Protein AF-A0A506PYW2-F1 (afdb_monomer_lite)

Sequence (58 aa):
AAVPAMSMPEYDHALLMAVPLTDPQVKRTVGLLRKNGRTLSHIASELENLIIEQYQRL

pLDDT: mean 91.58, std 5.57, range [63.16, 97.88]

Foldseek 3Di:
DDDDPVPDDPDDDPPDDDDADVVVHDDDDDDDDDDPPDDDDPVRVVVNVVVVVVVVVD

Radius of gyration: 16.6 Å; chains: 1; bounding box: 42×25×42 Å

Structure (mmCIF, N/CA/C/O backbone):
data_AF-A0A506PYW2-F1
#
_entry.id   AF-A0A506PYW2-F1
#
loop_
_atom_site.group_PDB
_atom_site.id
_atom_site.type_symbol
_atom_site.label_atom_id
_atom_site.label_alt_id
_atom_site.label_comp_id
_atom_site.label_asym_id
_atom_site.label_entity_id
_atom_site.label_seq_id
_atom_site.pdbx_PDB_ins_code
_atom_site.Cartn_x
_atom_site.Cartn_y
_atom_site.Cartn_z
_atom_site.occupancy
_atom_site.B_iso_or_equiv
_atom_site.auth_seq_id
_atom_site.auth_comp_id
_atom_site.auth_asym_id
_atom_site.auth_atom_id
_atom_site.pdbx_PDB_model_num
ATOM 1 N N . ALA A 1 1 ? 12.220 -11.858 -11.439 1.00 81.88 1 ALA A N 1
ATOM 2 C CA . ALA A 1 1 ? 10.901 -11.985 -10.776 1.00 81.88 1 ALA A CA 1
ATOM 3 C C . ALA A 1 1 ? 10.129 -10.681 -10.959 1.00 81.88 1 ALA A C 1
ATOM 5 O O . ALA A 1 1 ? 10.776 -9.656 -11.129 1.00 81.88 1 ALA A O 1
ATOM 6 N N . ALA A 1 2 ? 8.793 -10.702 -10.935 1.00 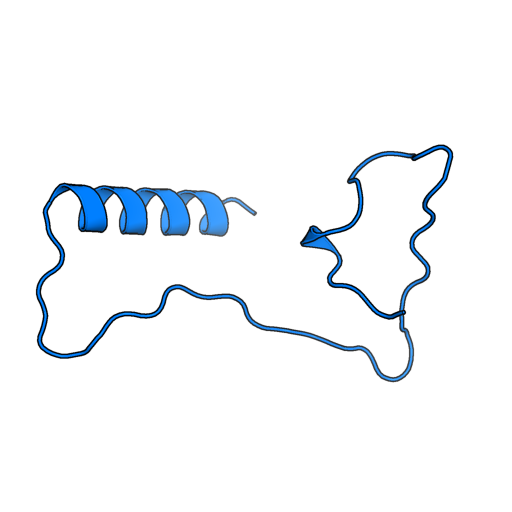90.38 2 ALA A N 1
ATOM 7 C CA . ALA A 1 2 ? 7.985 -9.479 -10.915 1.00 90.38 2 ALA A CA 1
ATOM 8 C C . ALA A 1 2 ? 7.739 -9.046 -9.463 1.00 90.38 2 ALA A C 1
ATOM 10 O O . ALA A 1 2 ? 7.327 -9.869 -8.645 1.00 90.38 2 ALA A O 1
ATOM 11 N N . VAL A 1 3 ? 7.987 -7.773 -9.153 1.00 92.25 3 VAL A N 1
ATOM 12 C CA . VAL A 1 3 ? 7.782 -7.191 -7.818 1.00 92.25 3 VAL A CA 1
ATOM 13 C C . VAL A 1 3 ? 6.927 -5.923 -7.916 1.00 92.25 3 VAL A C 1
ATOM 15 O O . VAL A 1 3 ? 6.923 -5.281 -8.968 1.00 92.25 3 VAL A O 1
ATOM 18 N N . PRO A 1 4 ? 6.186 -5.544 -6.860 1.00 92.75 4 PRO A N 1
ATOM 19 C CA . PRO A 1 4 ? 5.517 -4.248 -6.803 1.00 92.75 4 PRO A CA 1
ATOM 20 C C . PRO A 1 4 ? 6.517 -3.092 -6.895 1.00 92.75 4 PRO A C 1
ATOM 22 O O . PRO A 1 4 ? 7.602 -3.165 -6.321 1.00 92.75 4 PRO A O 1
ATOM 25 N N . ALA A 1 5 ? 6.118 -1.994 -7.540 1.00 90.88 5 ALA A N 1
ATOM 26 C CA . ALA A 1 5 ? 6.946 -0.789 -7.629 1.00 90.88 5 ALA A CA 1
ATOM 27 C C . ALA A 1 5 ? 7.333 -0.239 -6.243 1.00 90.88 5 ALA A C 1
ATOM 29 O O . ALA A 1 5 ? 8.472 0.156 -6.049 1.00 90.88 5 ALA A O 1
ATOM 30 N N . MET A 1 6 ? 6.432 -0.328 -5.255 1.00 90.31 6 MET A N 1
ATOM 31 C CA . MET A 1 6 ? 6.687 0.087 -3.864 1.00 90.31 6 MET A CA 1
ATOM 32 C C . MET A 1 6 ? 7.802 -0.699 -3.148 1.00 90.31 6 MET A C 1
ATOM 34 O O . MET A 1 6 ? 8.174 -0.348 -2.035 1.00 90.31 6 MET A O 1
ATOM 38 N N . SER A 1 7 ? 8.289 -1.801 -3.729 1.00 92.25 7 SER A N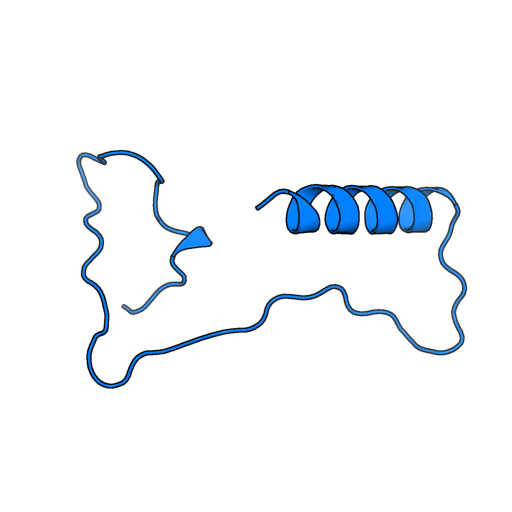 1
ATOM 39 C CA . SER A 1 7 ? 9.411 -2.582 -3.193 1.00 92.25 7 SER A CA 1
ATOM 40 C C . SER A 1 7 ? 10.741 -2.268 -3.882 1.00 92.25 7 SER A C 1
ATOM 42 O O . SER A 1 7 ? 11.773 -2.769 -3.440 1.00 92.25 7 SER A O 1
ATOM 44 N N . MET A 1 8 ? 10.728 -1.490 -4.971 1.00 92.62 8 MET A N 1
ATOM 45 C CA . MET A 1 8 ? 11.943 -1.025 -5.636 1.00 92.62 8 MET A CA 1
ATOM 46 C C . MET A 1 8 ? 12.444 0.267 -4.981 1.00 92.62 8 MET A C 1
ATOM 48 O O . MET A 1 8 ? 11.625 1.072 -4.538 1.00 92.62 8 MET A O 1
ATOM 52 N N . PRO A 1 9 ? 13.768 0.491 -4.927 1.00 92.44 9 PRO A N 1
ATOM 53 C CA . PRO A 1 9 ? 14.319 1.780 -4.527 1.00 92.44 9 PRO A CA 1
ATOM 54 C C . PRO A 1 9 ? 13.756 2.912 -5.395 1.00 92.44 9 PRO A C 1
ATOM 56 O O . PRO A 1 9 ? 13.620 2.757 -6.608 1.00 92.44 9 PRO A O 1
ATOM 59 N N . GLU A 1 10 ? 13.450 4.051 -4.776 1.00 86.69 10 GLU A N 1
ATOM 60 C CA . GLU A 1 10 ? 12.929 5.234 -5.481 1.00 86.69 10 GLU A CA 1
ATOM 61 C C . GLU A 1 10 ? 14.009 5.973 -6.286 1.00 86.69 10 GLU A C 1
ATOM 63 O O . GLU A 1 10 ? 13.704 6.741 -7.196 1.00 86.69 10 GLU A O 1
ATOM 68 N N . TYR A 1 11 ? 15.275 5.742 -5.945 1.00 86.38 11 TYR A N 1
ATOM 69 C CA . TYR A 1 11 ? 16.450 6.347 -6.560 1.00 86.38 11 TYR A CA 1
ATOM 70 C C . TYR A 1 11 ? 17.337 5.287 -7.208 1.00 86.38 11 TYR A C 1
ATOM 72 O O . TYR A 1 11 ? 17.199 4.086 -6.962 1.00 86.38 11 TYR A O 1
ATOM 80 N N . ASP A 1 12 ? 18.272 5.758 -8.029 1.00 86.62 12 ASP A N 1
ATOM 81 C CA . ASP A 1 12 ? 19.175 4.896 -8.778 1.00 86.62 12 ASP A CA 1
ATOM 82 C C . ASP A 1 12 ? 19.987 3.998 -7.834 1.00 86.62 12 ASP A C 1
ATOM 84 O O . ASP A 1 12 ? 20.544 4.453 -6.829 1.00 86.62 12 ASP A O 1
ATOM 88 N N . HIS A 1 13 ? 20.022 2.701 -8.130 1.00 91.00 13 HIS A N 1
ATOM 89 C CA . HIS A 1 13 ? 20.584 1.700 -7.232 1.00 91.00 13 HIS A CA 1
ATOM 90 C C . HIS A 1 13 ? 21.612 0.838 -7.959 1.00 91.00 13 HIS A C 1
ATOM 92 O O . HIS A 1 13 ? 21.327 0.243 -8.994 1.00 91.00 13 HIS A O 1
ATOM 98 N N . ALA A 1 14 ? 22.799 0.687 -7.368 1.00 92.69 14 ALA A N 1
ATOM 99 C CA . ALA A 1 14 ? 23.946 0.040 -8.013 1.00 92.69 14 ALA A CA 1
ATOM 100 C C . ALA A 1 14 ? 23.701 -1.412 -8.476 1.00 92.69 14 ALA A C 1
ATOM 102 O O . ALA A 1 14 ? 24.399 -1.897 -9.361 1.00 92.69 14 ALA A O 1
ATOM 103 N N . LEU A 1 15 ? 22.738 -2.116 -7.870 1.00 93.69 15 LEU A N 1
ATOM 104 C CA . LEU A 1 15 ? 22.455 -3.533 -8.151 1.00 93.69 15 LEU A CA 1
ATOM 105 C C . LEU A 1 15 ? 21.049 -3.809 -8.697 1.00 93.69 15 LEU A C 1
ATOM 107 O O . LEU A 1 15 ? 20.769 -4.941 -9.083 1.00 93.69 15 LEU A O 1
ATOM 111 N N . LEU A 1 16 ? 20.140 -2.830 -8.673 1.00 93.19 16 LEU A N 1
ATOM 112 C CA . LEU A 1 16 ? 18.726 -3.054 -8.988 1.00 93.19 16 LEU A CA 1
ATOM 113 C C . LEU A 1 16 ? 18.275 -2.075 -10.062 1.00 93.19 16 LEU A C 1
ATOM 115 O O . LEU A 1 16 ? 18.496 -0.878 -9.937 1.00 93.19 16 LEU A O 1
ATOM 119 N N 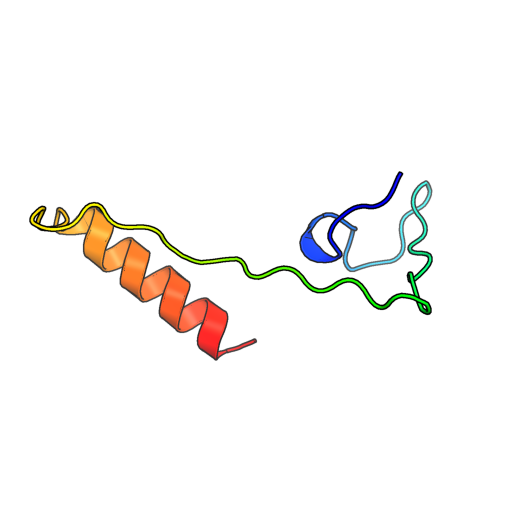. MET A 1 17 ? 17.599 -2.595 -11.085 1.00 90.75 17 MET A N 1
ATOM 120 C CA . MET A 1 17 ? 17.016 -1.807 -12.166 1.00 90.75 17 MET A CA 1
ATOM 121 C C . MET A 1 17 ? 15.558 -2.218 -12.366 1.00 90.75 17 MET A C 1
ATOM 123 O O . MET A 1 17 ? 15.246 -3.407 -12.478 1.00 90.75 17 MET A O 1
ATOM 127 N N . ALA A 1 18 ? 14.661 -1.233 -12.412 1.00 90.31 18 ALA A N 1
ATOM 128 C CA . ALA A 1 18 ? 13.252 -1.461 -12.689 1.00 90.31 18 ALA A CA 1
ATOM 129 C C . ALA A 1 18 ? 13.017 -1.597 -14.200 1.00 90.31 18 ALA A C 1
ATOM 131 O O . ALA A 1 18 ? 13.313 -0.687 -14.971 1.00 90.31 18 ALA A O 1
ATOM 132 N N . VAL A 1 19 ? 12.437 -2.723 -14.615 1.00 91.25 19 VAL A N 1
ATOM 133 C CA . VAL A 1 19 ? 11.953 -2.936 -15.986 1.00 91.25 19 VAL A CA 1
ATOM 134 C C . VAL A 1 19 ? 10.429 -3.082 -15.924 1.00 91.25 1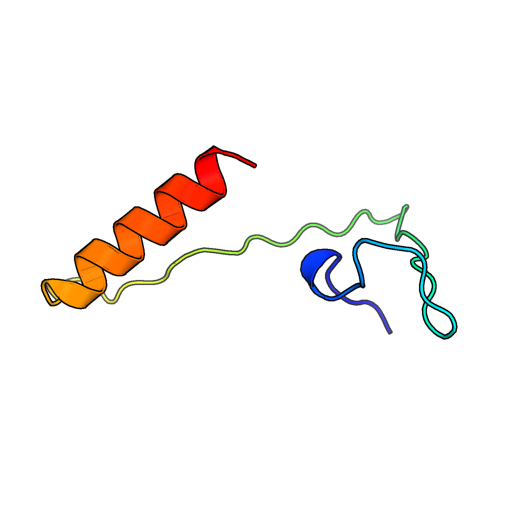9 VAL A C 1
ATOM 136 O O . VAL A 1 19 ? 9.948 -4.009 -15.264 1.00 91.25 19 VAL A O 1
ATOM 139 N N . PRO A 1 20 ? 9.648 -2.174 -16.542 1.00 91.00 20 PRO A N 1
ATOM 140 C CA . PRO A 1 20 ? 8.195 -2.195 -16.423 1.00 91.00 20 PRO A CA 1
ATOM 141 C C . PRO A 1 20 ? 7.574 -3.353 -17.213 1.00 91.00 20 PRO A C 1
ATOM 143 O O . PRO A 1 20 ? 7.981 -3.650 -18.335 1.00 91.00 20 PRO A O 1
ATOM 146 N N . LEU A 1 21 ? 6.530 -3.966 -16.648 1.00 93.38 21 LEU A N 1
ATOM 147 C CA . LEU A 1 21 ? 5.643 -4.869 -17.384 1.00 93.38 21 LEU A CA 1
ATOM 148 C C . LEU A 1 21 ? 4.617 -4.027 -18.149 1.00 93.38 21 LEU A C 1
ATOM 150 O O . LEU A 1 21 ? 3.748 -3.402 -17.537 1.00 93.38 21 LEU A O 1
ATOM 154 N N . THR A 1 22 ? 4.751 -3.972 -19.472 1.00 93.38 22 THR A N 1
ATOM 155 C CA . THR A 1 22 ? 3.901 -3.147 -20.343 1.00 93.38 22 THR A CA 1
ATOM 156 C C . THR A 1 22 ? 2.701 -3.912 -20.888 1.00 93.38 22 THR A C 1
ATOM 158 O O . THR A 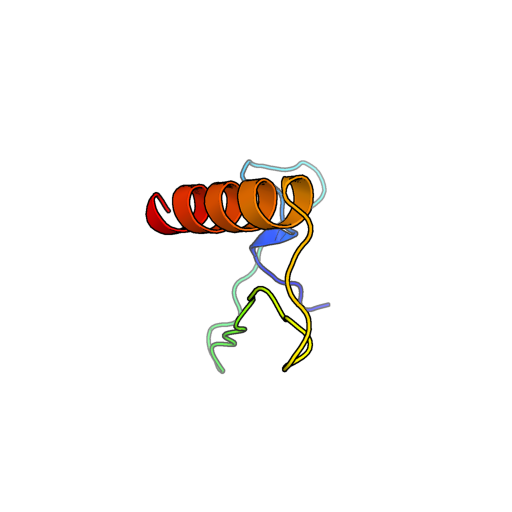1 22 ? 1.611 -3.346 -20.941 1.00 93.38 22 THR A O 1
ATOM 161 N N . ASP A 1 23 ? 2.877 -5.191 -21.230 1.00 94.06 23 ASP A N 1
ATOM 162 C CA . ASP A 1 23 ? 1.809 -6.058 -21.728 1.00 94.06 23 ASP A CA 1
ATOM 163 C C . ASP A 1 23 ? 1.903 -7.482 -21.131 1.00 94.06 23 ASP A C 1
ATOM 165 O O . ASP A 1 23 ? 2.842 -8.220 -21.446 1.00 94.06 23 ASP A O 1
ATOM 169 N N . PRO A 1 24 ? 0.977 -7.874 -20.234 1.00 91.94 24 PRO A N 1
ATOM 170 C CA . PRO A 1 24 ? -0.095 -7.048 -19.684 1.00 91.94 24 PRO A CA 1
ATOM 171 C C . PRO A 1 24 ? 0.434 -6.038 -18.657 1.00 91.94 24 PRO A C 1
ATOM 173 O O . PRO A 1 24 ? 1.341 -6.330 -17.871 1.00 91.94 24 PRO A O 1
ATOM 176 N N . GLN A 1 25 ? -0.211 -4.874 -18.577 1.00 93.12 25 GLN A N 1
ATOM 177 C CA . GLN A 1 25 ? -0.030 -3.990 -17.430 1.00 93.12 25 GLN A CA 1
ATOM 178 C C . GLN A 1 25 ? -0.627 -4.650 -16.180 1.00 93.12 25 GLN A C 1
ATOM 180 O O . GLN A 1 25 ? -1.828 -4.918 -16.111 1.00 93.12 25 GLN A O 1
ATOM 185 N N . VAL A 1 26 ? 0.197 -4.866 -15.154 1.00 92.69 26 VAL A N 1
ATOM 186 C CA . VAL A 1 26 ? -0.252 -5.461 -13.889 1.00 92.69 26 VAL A CA 1
ATOM 187 C C . VAL A 1 26 ? -0.487 -4.373 -12.843 1.00 92.69 26 VAL A C 1
ATOM 189 O O . VAL A 1 26 ? 0.435 -3.648 -12.477 1.00 92.69 26 VAL A O 1
ATOM 192 N N . LYS A 1 27 ? -1.716 -4.287 -12.319 1.00 91.94 27 LYS A N 1
ATOM 193 C CA . LYS A 1 27 ? -2.092 -3.401 -11.203 1.00 91.94 27 LYS A CA 1
ATOM 194 C C . LYS A 1 27 ? -2.497 -4.222 -9.978 1.00 91.94 27 LYS A C 1
ATOM 196 O O . LYS A 1 27 ? -3.089 -5.293 -10.106 1.00 91.94 27 LYS A O 1
ATOM 201 N N . ARG A 1 28 ? -2.166 -3.726 -8.784 1.00 91.44 28 ARG A N 1
ATOM 202 C CA . ARG A 1 28 ? -2.503 -4.341 -7.490 1.00 91.44 28 ARG A CA 1
ATOM 203 C C . ARG A 1 28 ? -3.064 -3.273 -6.559 1.00 91.44 28 ARG A C 1
ATOM 205 O O . ARG A 1 28 ? -2.547 -2.161 -6.534 1.00 91.44 28 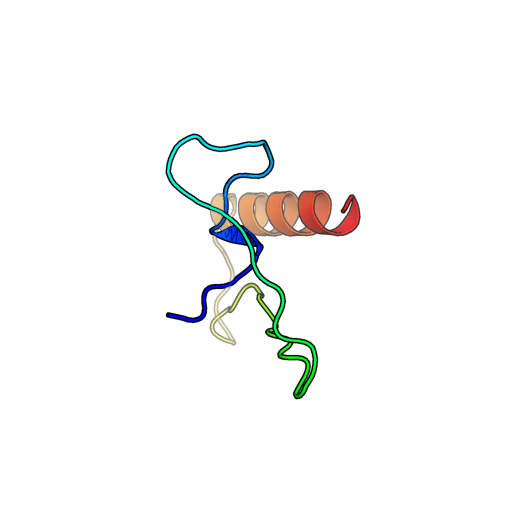ARG A O 1
ATOM 212 N N . THR A 1 29 ? -4.087 -3.629 -5.790 1.00 91.88 29 THR A N 1
ATOM 213 C CA . THR A 1 29 ? -4.684 -2.754 -4.775 1.00 91.88 29 THR A CA 1
ATOM 214 C C . THR A 1 29 ? -4.135 -3.127 -3.406 1.00 91.88 29 THR A C 1
ATOM 216 O O . THR A 1 29 ? -4.171 -4.295 -3.023 1.00 91.88 29 THR A O 1
ATOM 219 N N . VAL A 1 30 ? -3.645 -2.131 -2.674 1.00 91.00 30 VAL A N 1
ATOM 220 C CA . VAL A 1 30 ? -3.267 -2.251 -1.263 1.00 91.00 30 VAL A CA 1
ATOM 221 C C . VAL A 1 30 ? -4.288 -1.466 -0.450 1.00 91.00 30 VAL A C 1
ATOM 223 O O . VAL A 1 30 ? -4.705 -0.387 -0.860 1.00 91.00 30 VAL A O 1
ATOM 226 N N . GLY A 1 31 ? -4.714 -2.015 0.683 1.00 92.50 31 GLY A N 1
ATOM 227 C CA . GLY A 1 31 ? -5.688 -1.369 1.551 1.00 92.50 31 GLY A CA 1
ATOM 228 C C . GLY A 1 31 ? -5.607 -1.881 2.980 1.00 92.50 31 GLY A C 1
ATOM 229 O O . GLY A 1 31 ? -4.980 -2.906 3.256 1.00 92.50 31 GLY A O 1
ATOM 230 N N . LEU A 1 32 ? -6.258 -1.157 3.884 1.00 94.25 32 LEU A N 1
ATOM 231 C CA . LEU A 1 32 ? -6.410 -1.558 5.276 1.00 94.25 32 LEU A CA 1
ATOM 232 C C . LEU A 1 32 ? -7.619 -2.485 5.408 1.00 94.25 32 LEU A C 1
ATOM 234 O O . LEU A 1 32 ? -8.715 -2.172 4.945 1.00 94.25 32 LEU A O 1
ATOM 238 N N . LEU A 1 33 ? -7.415 -3.638 6.040 1.00 93.56 33 LEU A N 1
ATOM 239 C CA . LEU A 1 33 ? -8.480 -4.595 6.314 1.00 93.56 33 LEU A CA 1
ATOM 240 C C . LEU A 1 33 ? -8.871 -4.529 7.785 1.00 93.56 33 LEU A C 1
ATOM 242 O O . LEU A 1 33 ? -8.022 -4.594 8.674 1.00 93.56 33 LEU A O 1
ATOM 246 N N . ARG A 1 34 ? -10.179 -4.481 8.038 1.00 90.56 34 ARG A N 1
ATOM 247 C CA . ARG A 1 34 ? -10.754 -4.522 9.382 1.00 90.56 34 ARG A CA 1
ATOM 248 C C . ARG A 1 34 ? -11.722 -5.686 9.501 1.00 90.56 34 ARG A C 1
ATOM 250 O O . ARG A 1 34 ? -12.505 -5.964 8.596 1.00 90.56 34 ARG A O 1
ATOM 257 N N . LYS A 1 35 ? -11.708 -6.355 10.655 1.00 92.56 35 LYS A N 1
ATOM 258 C CA . LYS A 1 35 ? -12.734 -7.346 10.983 1.00 92.56 35 LYS A CA 1
ATOM 259 C C . LYS A 1 35 ? -14.047 -6.637 11.321 1.00 92.56 35 LYS A C 1
ATOM 261 O O . LYS A 1 35 ? -14.090 -5.824 12.243 1.00 92.56 35 LYS A O 1
ATOM 266 N N . ASN A 1 36 ? -15.121 -6.996 10.624 1.00 91.94 36 ASN A N 1
ATOM 267 C CA . ASN A 1 36 ? -16.454 -6.453 10.883 1.00 91.94 36 ASN A CA 1
ATOM 268 C C . ASN A 1 36 ? -16.907 -6.712 12.330 1.00 91.94 36 ASN A C 1
ATOM 270 O O . ASN A 1 36 ? -16.616 -7.762 12.908 1.00 91.94 36 ASN A O 1
ATOM 274 N N . GLY A 1 37 ? -17.620 -5.742 12.910 1.00 91.56 37 GLY A N 1
ATOM 275 C CA . GLY A 1 37 ? -18.161 -5.825 14.271 1.00 91.56 37 GLY A CA 1
ATOM 276 C C . GLY A 1 37 ? -17.136 -5.655 15.397 1.00 91.56 37 GLY A C 1
ATOM 277 O O . GLY A 1 37 ? -17.495 -5.807 16.561 1.00 91.56 37 GLY A O 1
ATOM 278 N N . ARG A 1 38 ? -15.869 -5.347 15.086 1.00 91.62 38 ARG A N 1
ATOM 279 C CA . ARG A 1 38 ? -14.866 -4.968 16.089 1.00 91.62 38 ARG A CA 1
ATOM 280 C C . ARG A 1 38 ? -14.555 -3.483 16.004 1.00 91.62 38 ARG A C 1
ATOM 282 O O . ARG A 1 38 ? -14.139 -2.997 14.954 1.00 91.62 38 ARG A O 1
ATOM 289 N N . THR A 1 39 ? -14.708 -2.798 17.130 1.00 92.88 39 THR A N 1
ATOM 290 C CA . THR A 1 39 ? -14.231 -1.426 17.301 1.00 92.88 39 THR A CA 1
ATOM 291 C C . THR A 1 39 ? -12.711 -1.438 17.415 1.00 92.88 39 THR A C 1
ATOM 293 O O . THR A 1 39 ? -12.143 -2.279 18.118 1.00 92.88 39 THR A O 1
ATOM 296 N N . LEU A 1 40 ? -12.050 -0.527 16.704 1.00 95.31 40 LEU A N 1
ATOM 297 C CA . LEU A 1 40 ? -10.613 -0.320 16.847 1.00 95.31 40 LEU A CA 1
ATOM 298 C C . LEU A 1 40 ? -10.314 0.265 18.232 1.00 95.31 40 LEU A C 1
ATOM 300 O O . LEU A 1 40 ? -11.107 1.030 18.780 1.00 95.31 40 LEU A O 1
ATOM 304 N N . SER A 1 41 ? -9.165 -0.091 18.806 1.00 96.00 41 SER A N 1
ATOM 305 C CA . SER A 1 41 ? -8.658 0.659 19.954 1.00 96.00 41 SER A CA 1
ATOM 306 C C . SER A 1 41 ? -8.336 2.089 19.520 1.00 96.00 41 SER A C 1
ATOM 308 O O . SER A 1 41 ? -8.087 2.336 18.339 1.00 96.00 41 SER A O 1
ATOM 310 N N . HIS A 1 42 ? -8.287 3.017 20.475 1.00 96.94 42 HIS A N 1
ATOM 311 C CA . HIS A 1 42 ? -7.941 4.413 20.198 1.00 96.94 42 HIS A CA 1
ATOM 312 C C . HIS A 1 42 ? -6.669 4.531 19.339 1.00 96.94 42 HIS A C 1
ATOM 314 O O . HIS A 1 42 ? -6.685 5.142 18.280 1.00 96.94 42 HIS A O 1
ATOM 320 N N . ILE A 1 43 ? -5.590 3.848 19.737 1.00 97.88 43 ILE A N 1
ATOM 321 C CA . ILE A 1 43 ? -4.308 3.883 19.015 1.00 97.88 43 ILE A CA 1
ATOM 322 C C . ILE A 1 43 ? -4.410 3.279 17.606 1.00 97.88 43 ILE A C 1
ATOM 324 O O . ILE A 1 43 ? -3.777 3.778 16.681 1.00 97.88 43 ILE A O 1
ATOM 328 N N . ALA A 1 44 ? -5.210 2.227 17.416 1.00 96.44 44 ALA A N 1
ATOM 329 C CA . ALA A 1 44 ? -5.403 1.640 16.092 1.00 96.44 44 ALA A CA 1
ATOM 330 C C . ALA A 1 44 ? -6.220 2.556 15.165 1.00 96.44 44 ALA A C 1
ATOM 332 O O . ALA A 1 44 ? -5.939 2.598 13.972 1.00 96.44 44 ALA A O 1
ATOM 333 N N . SER A 1 45 ? -7.192 3.300 15.706 1.00 96.00 45 SER A N 1
ATOM 334 C CA . SER A 1 45 ? -7.956 4.298 14.948 1.00 96.00 45 SER A CA 1
ATOM 335 C C . SER A 1 45 ? -7.085 5.484 14.534 1.00 96.00 45 SER A C 1
ATOM 337 O O . SER A 1 45 ? -7.153 5.914 13.389 1.00 96.00 45 SER A O 1
ATOM 339 N N . GLU A 1 46 ? -6.231 5.977 15.434 1.00 97.25 46 GLU A N 1
ATOM 340 C CA . GLU A 1 46 ? -5.276 7.044 15.111 1.00 97.25 46 GLU A CA 1
ATOM 341 C C . GLU A 1 46 ? -4.308 6.606 14.005 1.00 97.25 46 GLU A C 1
ATOM 343 O O . GLU A 1 46 ? -4.063 7.346 13.056 1.00 97.25 46 GLU A O 1
ATOM 348 N N . LEU A 1 47 ? -3.806 5.368 14.068 1.00 97.12 47 LEU A N 1
ATOM 349 C CA . LEU A 1 47 ? -2.955 4.819 13.013 1.00 97.12 47 LEU A CA 1
ATOM 350 C C . LEU A 1 47 ? -3.698 4.672 11.675 1.00 97.12 47 LEU A C 1
ATOM 352 O O . LEU A 1 47 ? -3.130 4.993 10.633 1.00 97.12 47 LEU A O 1
ATOM 356 N N . GLU A 1 48 ? -4.947 4.190 11.691 1.00 95.81 48 GLU A N 1
ATOM 357 C CA . GLU A 1 48 ? -5.798 4.110 10.493 1.00 95.81 48 GLU A CA 1
ATOM 358 C C . GLU A 1 48 ? -5.929 5.495 9.839 1.00 95.81 48 GLU A C 1
ATOM 360 O O . GLU A 1 48 ? -5.647 5.627 8.647 1.00 95.81 48 GLU A O 1
ATOM 365 N N . ASN A 1 49 ? -6.243 6.530 10.626 1.00 95.69 49 ASN A N 1
ATOM 366 C CA . ASN A 1 49 ? -6.343 7.912 10.153 1.00 95.69 49 ASN A CA 1
ATOM 367 C C . ASN A 1 49 ? -5.022 8.409 9.545 1.00 95.69 49 ASN A C 1
ATOM 369 O O . ASN A 1 49 ? -5.018 8.890 8.414 1.00 95.69 49 ASN A O 1
ATOM 373 N N . LEU A 1 50 ? -3.891 8.216 10.236 1.00 97.19 50 LEU A N 1
ATOM 374 C CA . LEU A 1 50 ? -2.572 8.631 9.742 1.00 97.19 50 LEU A CA 1
ATOM 375 C C . LEU A 1 50 ? -2.218 7.976 8.402 1.00 97.19 50 LEU A C 1
ATOM 377 O O . LEU A 1 50 ? -1.684 8.638 7.514 1.00 97.19 50 LEU A O 1
ATOM 381 N N . ILE A 1 51 ? -2.507 6.683 8.233 1.00 95.81 51 ILE A N 1
ATOM 382 C CA . ILE A 1 51 ? -2.225 5.968 6.980 1.00 95.81 51 ILE A CA 1
ATOM 383 C C . ILE A 1 51 ? -3.117 6.492 5.846 1.00 95.81 51 ILE A C 1
ATOM 385 O O . ILE A 1 51 ? -2.621 6.717 4.741 1.00 95.81 51 ILE A O 1
ATOM 389 N N . ILE A 1 52 ? -4.411 6.706 6.110 1.00 94.69 52 ILE A N 1
ATOM 390 C CA . ILE A 1 52 ? -5.360 7.231 5.118 1.00 94.69 52 ILE A CA 1
ATOM 391 C C . ILE A 1 52 ? -4.951 8.642 4.678 1.00 94.69 52 ILE A C 1
ATOM 393 O O . ILE A 1 52 ? -4.888 8.909 3.479 1.00 94.69 52 ILE A O 1
ATOM 397 N N . GLU A 1 53 ? -4.619 9.524 5.622 1.00 95.50 53 GLU A N 1
ATOM 398 C CA . GLU A 1 53 ? -4.171 10.890 5.332 1.00 95.50 53 GLU A CA 1
ATOM 399 C C . GLU A 1 53 ? -2.872 10.921 4.524 1.00 95.50 53 GLU A C 1
ATOM 401 O O . GLU A 1 53 ? -2.744 11.711 3.591 1.00 95.50 53 GLU A O 1
ATOM 406 N N . GLN A 1 54 ? -1.900 10.064 4.857 1.00 92.31 54 GLN A N 1
ATOM 407 C CA . GLN A 1 54 ? -0.660 9.964 4.085 1.00 92.31 54 GLN A CA 1
ATOM 408 C C . GLN A 1 54 ? -0.927 9.506 2.651 1.00 92.31 54 GLN A C 1
ATOM 410 O O . GLN A 1 54 ? -0.357 10.070 1.722 1.00 92.31 54 GLN A O 1
ATOM 415 N N . TYR A 1 55 ? -1.805 8.518 2.457 1.00 87.25 55 TYR A N 1
ATOM 416 C CA . TYR A 1 55 ? -2.099 7.991 1.126 1.00 87.25 55 TYR A CA 1
ATOM 417 C C . TYR A 1 55 ? -2.896 8.969 0.253 1.00 87.25 55 TYR A C 1
ATOM 419 O O . TYR A 1 55 ? -2.690 9.001 -0.950 1.00 87.25 55 TYR A O 1
ATOM 427 N N . GLN A 1 56 ? -3.762 9.805 0.834 1.00 82.81 56 GLN A N 1
ATOM 428 C CA . GLN A 1 56 ? -4.477 10.855 0.090 1.00 82.81 56 GLN A CA 1
ATOM 429 C C . GLN A 1 56 ? -3.567 11.979 -0.429 1.00 82.81 56 GLN A C 1
ATOM 431 O O . GLN A 1 56 ? -3.992 12.758 -1.281 1.00 82.81 56 GLN A O 1
ATOM 436 N N . ARG A 1 57 ? -2.346 12.100 0.105 1.00 72.69 57 ARG A N 1
ATOM 437 C CA . ARG A 1 57 ? -1.354 13.093 -0.333 1.00 72.69 57 ARG A CA 1
ATOM 438 C C . ARG A 1 57 ? -0.469 12.614 -1.490 1.00 72.69 57 ARG A C 1
ATOM 440 O O . ARG A 1 57 ? 0.266 13.440 -2.028 1.00 72.69 57 ARG A O 1
ATOM 447 N N . LEU A 1 58 ? -0.508 11.322 -1.821 1.00 63.16 58 LEU A N 1
ATOM 448 C CA . LEU A 1 58 ? 0.227 10.697 -2.929 1.00 63.16 58 LEU A CA 1
ATOM 449 C C . LEU A 1 58 ? -0.607 10.719 -4.215 1.00 63.16 58 LEU A C 1
ATOM 451 O O . LEU A 1 58 ? 0.005 10.904 -5.290 1.00 63.16 58 LEU A O 1
#

Secondary structure (DSSP, 8-state):
----GGGS-SS-BTTB------SSPP---------TT-PPPHHHHHHHHHHHHHHHT-

Organism: NCBI:txid470932